Protein AF-A0A7W9LBG8-F1 (afdb_monomer_lite)

Organism: NCBI:txid882448

Radius of gyration: 28.34 Å; chains: 1; bounding box: 56×24×92 Å

Secondary structure (DSSP, 8-state):
-HHHHHHHHHHHHHHHHHHHHHHTT---SSPPSS-HHHHHHHHHHHTSTT--HHHHHHHHTS-HHHHHHH-THHHH--SS---THHHHHHHHHHHHHHHHHH-------

InterPro domains:
  IPR006119 Resolvase, N-terminal catalytic domain [PS51736] (1-25)
  IPR006120 Resolvase, HTH domain [PF02796] (29-73)
  IPR009057 Homedomain-like superfamily [SSF46689] (29-72)

Foldseek 3Di:
DVVVVVVVVVVVVVVVVVVVCVVVVHDDDDDQPDDPVLLVVLVVQVVDLPDDLVNSCVVSVHDSVSNCVSPVVVVPDPDDNPRPVVVVVVVVVVVVVVCVVVVDDDDDD

Structure (mmCIF, N/CA/C/O backbo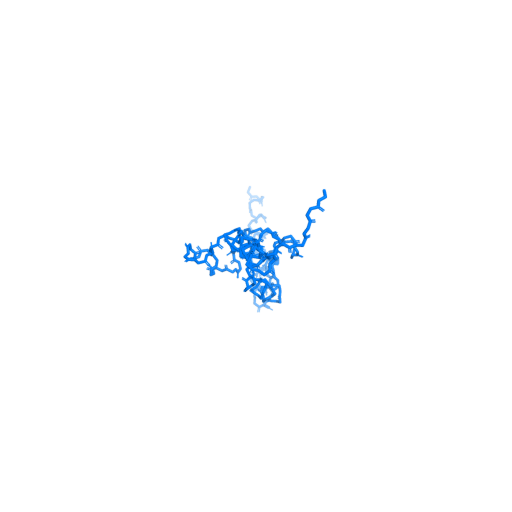ne):
data_AF-A0A7W9LBG8-F1
#
_entry.id   AF-A0A7W9LBG8-F1
#
loop_
_atom_site.group_PDB
_atom_site.id
_atom_site.type_symbol
_atom_site.label_atom_id
_atom_site.label_alt_id
_atom_site.label_comp_id
_atom_site.label_asym_id
_atom_site.label_entity_id
_atom_site.label_seq_id
_atom_site.pdbx_PDB_ins_code
_atom_site.Cartn_x
_atom_site.Cartn_y
_atom_site.Cartn_z
_atom_site.occupancy
_atom_site.B_iso_or_equiv
_atom_site.auth_seq_id
_atom_site.auth_comp_id
_atom_site.auth_asym_id
_atom_site.auth_atom_id
_atom_site.pdbx_PDB_model_num
ATOM 1 N N . MET A 1 1 ? 29.778 11.434 -26.984 1.00 77.81 1 MET A N 1
ATOM 2 C CA . MET A 1 1 ? 28.779 11.153 -28.040 1.00 77.81 1 MET A CA 1
ATOM 3 C C . MET A 1 1 ? 28.236 9.727 -27.943 1.00 77.81 1 MET A C 1
ATOM 5 O O . MET A 1 1 ? 27.039 9.584 -27.782 1.00 77.81 1 MET A O 1
ATOM 9 N N . LEU A 1 2 ? 29.078 8.683 -27.948 1.00 92.88 2 LEU A N 1
ATOM 10 C CA . LEU A 1 2 ? 28.620 7.281 -27.869 1.00 92.88 2 LEU A CA 1
ATOM 11 C C . LEU A 1 2 ? 27.899 6.906 -26.556 1.00 92.88 2 LEU A C 1
ATOM 13 O O . LEU A 1 2 ? 26.934 6.152 -26.582 1.00 92.88 2 LEU A O 1
ATOM 17 N N . ALA A 1 3 ? 28.351 7.431 -25.414 1.00 94.81 3 ALA A N 1
ATOM 18 C CA . ALA A 1 3 ? 27.766 7.102 -24.110 1.00 94.81 3 ALA A CA 1
ATOM 19 C C . ALA A 1 3 ? 26.283 7.504 -23.994 1.00 94.81 3 ALA A C 1
ATOM 21 O O . ALA A 1 3 ? 25.478 6.727 -23.488 1.00 94.81 3 ALA A O 1
ATOM 22 N N . GLU A 1 4 ? 25.920 8.677 -24.518 1.00 94.88 4 GLU A N 1
ATOM 23 C CA . GLU A 1 4 ? 24.533 9.158 -24.509 1.00 94.88 4 GLU A CA 1
ATOM 24 C C . GLU A 1 4 ? 23.636 8.302 -25.404 1.00 94.88 4 GLU A C 1
ATOM 26 O O . GLU A 1 4 ? 22.559 7.894 -24.985 1.00 94.88 4 GLU A O 1
ATOM 31 N N . PHE A 1 5 ? 24.131 7.917 -26.584 1.00 95.38 5 PHE A N 1
ATOM 32 C CA . PHE A 1 5 ? 23.411 7.023 -27.489 1.00 95.38 5 PHE A CA 1
ATOM 33 C C . PHE A 1 5 ? 23.133 5.647 -26.857 1.00 95.38 5 PHE A C 1
ATOM 35 O O . PHE A 1 5 ? 22.021 5.131 -26.928 1.00 95.38 5 PHE A O 1
ATOM 42 N N . ILE A 1 6 ? 24.121 5.055 -26.175 1.00 97.44 6 ILE A N 1
ATOM 43 C CA . ILE A 1 6 ? 23.932 3.775 -25.471 1.00 97.44 6 ILE A CA 1
ATOM 44 C C . ILE A 1 6 ? 22.944 3.931 -24.307 1.00 97.44 6 ILE A C 1
ATOM 46 O O . ILE A 1 6 ? 22.113 3.051 -24.081 1.00 97.44 6 ILE A O 1
ATOM 50 N N . ARG A 1 7 ? 23.002 5.049 -23.573 1.00 97.00 7 ARG A N 1
ATOM 51 C CA . ARG A 1 7 ? 22.050 5.344 -22.496 1.00 97.00 7 ARG A CA 1
ATOM 52 C C . ARG A 1 7 ? 20.620 5.416 -23.028 1.00 97.00 7 ARG A C 1
ATOM 54 O O . ARG A 1 7 ? 19.733 4.827 -22.415 1.00 97.00 7 ARG A O 1
ATOM 61 N N . GLU A 1 8 ? 20.404 6.102 -24.147 1.00 96.75 8 GLU A N 1
ATOM 62 C CA . GLU A 1 8 ? 19.095 6.202 -24.801 1.00 96.75 8 GLU A CA 1
ATOM 63 C C . GLU A 1 8 ? 18.557 4.824 -25.205 1.00 96.75 8 GLU A C 1
ATOM 65 O O . GLU A 1 8 ? 17.419 4.504 -24.868 1.00 96.75 8 GLU A O 1
ATOM 70 N N . LEU A 1 9 ? 19.389 3.959 -25.798 1.00 97.38 9 LEU A N 1
ATOM 71 C CA . LEU A 1 9 ? 18.993 2.586 -26.138 1.00 97.38 9 LEU A CA 1
ATOM 72 C C . LEU A 1 9 ? 18.563 1.760 -24.910 1.00 97.38 9 LEU A C 1
ATOM 74 O O . LEU A 1 9 ? 17.587 1.015 -24.973 1.00 97.38 9 LEU A O 1
ATOM 78 N N . ILE A 1 10 ? 19.262 1.892 -23.778 1.00 97.94 10 ILE A N 1
ATOM 79 C CA . ILE A 1 10 ? 18.915 1.181 -22.532 1.00 97.94 10 ILE A CA 1
ATOM 80 C C . ILE A 1 10 ? 17.591 1.694 -21.953 1.00 97.94 10 ILE A C 1
ATOM 82 O O . ILE A 1 10 ? 16.776 0.910 -21.454 1.00 97.94 10 ILE A O 1
ATOM 86 N N . VAL A 1 11 ? 17.380 3.011 -21.993 1.00 98.25 11 VAL A N 1
ATOM 87 C CA . VAL A 1 11 ? 16.141 3.641 -21.529 1.00 98.25 11 VAL A CA 1
ATOM 88 C C . VAL A 1 11 ? 14.965 3.153 -22.371 1.00 98.25 11 VAL A C 1
ATOM 90 O O . VAL A 1 11 ? 13.985 2.677 -21.798 1.00 98.25 11 VAL A O 1
ATOM 93 N N . GLU A 1 12 ? 15.094 3.169 -23.698 1.00 98.00 12 GLU A N 1
ATOM 94 C CA . GLU A 1 12 ? 14.053 2.694 -24.614 1.00 98.00 12 GLU A CA 1
ATOM 95 C C . GLU A 1 12 ? 13.703 1.223 -24.353 1.00 98.00 12 GLU A C 1
ATOM 97 O O . GLU A 1 12 ? 12.549 0.901 -24.071 1.00 98.00 12 GLU A O 1
ATOM 102 N N . GLY A 1 13 ? 14.705 0.340 -24.275 1.00 98.1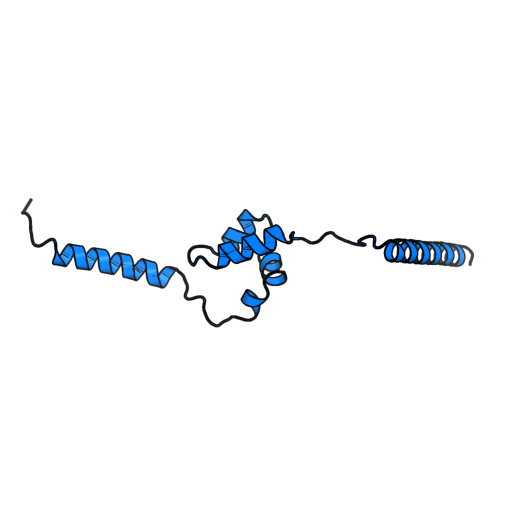2 13 GLY A N 1
ATOM 103 C CA . GLY A 1 13 ? 14.472 -1.076 -23.966 1.00 98.12 13 GLY A CA 1
ATOM 104 C C . GLY A 1 13 ? 13.813 -1.304 -22.596 1.00 98.12 13 GLY A C 1
ATOM 105 O O . GLY A 1 13 ? 13.009 -2.222 -22.417 1.00 98.12 13 GLY A O 1
ATOM 106 N N . THR A 1 14 ? 14.086 -0.437 -21.615 1.00 97.62 14 THR A N 1
ATOM 107 C CA . THR A 1 14 ? 13.404 -0.472 -20.312 1.00 97.62 14 THR A CA 1
ATOM 108 C C . THR A 1 14 ? 11.930 -0.083 -20.448 1.00 97.62 14 THR A C 1
ATOM 110 O O . THR A 1 14 ? 11.063 -0.723 -19.844 1.00 97.62 14 THR A O 1
ATOM 113 N N . HIS A 1 15 ? 11.621 0.943 -21.243 1.00 97.69 15 HIS A N 1
ATOM 114 C CA . HIS A 1 15 ? 10.247 1.367 -21.509 1.00 97.69 15 HIS A CA 1
ATOM 115 C C . HIS A 1 15 ? 9.449 0.290 -22.242 1.00 97.69 15 HIS A C 1
ATOM 117 O O . HIS A 1 15 ? 8.337 -0.025 -21.806 1.00 97.69 15 HIS A O 1
ATOM 123 N N . GLU A 1 16 ? 10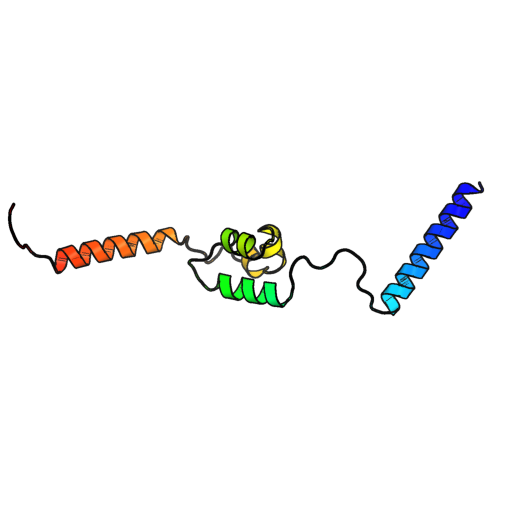.028 -0.328 -23.269 1.00 98.06 16 GLU A N 1
ATOM 124 C CA . GLU A 1 16 ? 9.436 -1.455 -23.993 1.00 98.06 16 GLU A CA 1
ATOM 125 C C . GLU A 1 16 ? 9.146 -2.633 -23.054 1.00 98.06 16 GLU A C 1
ATOM 127 O O . GLU A 1 16 ? 8.029 -3.159 -23.020 1.00 98.06 16 GLU A O 1
ATOM 132 N N . GLY A 1 17 ? 10.113 -3.007 -22.212 1.00 96.81 17 GLY A N 1
ATOM 133 C CA . GLY A 1 17 ? 9.949 -4.079 -21.230 1.00 96.81 17 GLY A CA 1
ATOM 134 C C . GLY A 1 17 ? 8.834 -3.795 -20.219 1.00 96.81 17 GLY A C 1
ATOM 135 O O . GLY A 1 17 ? 8.008 -4.669 -19.928 1.00 96.81 17 GLY A O 1
ATOM 136 N N . LEU A 1 18 ? 8.758 -2.561 -19.711 1.00 97.75 18 LEU A N 1
ATOM 137 C CA . LEU A 1 18 ? 7.686 -2.122 -18.815 1.00 97.75 18 LEU A CA 1
ATOM 138 C C . LEU A 1 18 ? 6.324 -2.123 -19.518 1.00 97.75 18 LEU A C 1
ATOM 140 O O . LEU A 1 18 ? 5.334 -2.536 -18.912 1.00 97.75 18 LEU A O 1
ATOM 144 N N . ALA A 1 19 ? 6.254 -1.685 -20.775 1.00 96.94 19 ALA A N 1
ATOM 145 C CA . ALA A 1 19 ? 5.030 -1.714 -21.571 1.00 96.94 19 ALA A CA 1
ATOM 146 C C . ALA A 1 19 ? 4.545 -3.154 -21.786 1.00 96.94 19 ALA A C 1
ATOM 148 O O . ALA A 1 19 ? 3.381 -3.455 -21.517 1.00 96.94 19 ALA A O 1
ATOM 149 N N . ALA A 1 20 ? 5.445 -4.069 -22.147 1.00 97.62 20 ALA A N 1
ATOM 150 C CA . ALA A 1 20 ? 5.133 -5.485 -22.300 1.00 97.62 20 ALA A CA 1
ATOM 151 C C . ALA A 1 20 ? 4.659 -6.122 -20.979 1.00 97.62 20 ALA A C 1
ATOM 153 O O . ALA A 1 20 ? 3.701 -6.895 -20.970 1.00 97.62 20 ALA A O 1
ATOM 154 N N . ALA A 1 21 ? 5.280 -5.785 -19.843 1.00 96.88 21 ALA A N 1
ATOM 155 C CA . ALA A 1 21 ? 4.835 -6.253 -18.529 1.00 96.88 21 ALA A CA 1
ATOM 156 C C . ALA A 1 21 ? 3.431 -5.738 -18.170 1.00 96.88 21 ALA A C 1
ATOM 158 O O . ALA A 1 21 ? 2.597 -6.515 -17.703 1.00 96.88 21 ALA A O 1
ATOM 159 N N . ARG A 1 22 ? 3.133 -4.460 -18.447 1.00 95.38 22 ARG A N 1
ATOM 160 C CA . ARG A 1 22 ? 1.783 -3.896 -18.268 1.00 95.38 22 ARG A CA 1
ATOM 161 C C . ARG A 1 22 ? 0.756 -4.589 -19.159 1.00 95.38 22 ARG A C 1
ATOM 163 O O . ARG A 1 22 ? -0.313 -4.924 -18.663 1.00 95.38 22 ARG A O 1
ATOM 170 N N . ALA A 1 23 ? 1.087 -4.855 -20.424 1.00 96.88 23 ALA A N 1
ATOM 171 C CA . ALA A 1 23 ? 0.205 -5.556 -21.360 1.00 96.88 23 ALA A CA 1
ATOM 172 C C . ALA A 1 23 ? -0.135 -6.984 -20.893 1.00 96.88 23 ALA A C 1
ATOM 174 O O . ALA A 1 23 ? -1.256 -7.444 -21.078 1.00 96.88 23 ALA A O 1
ATOM 175 N N . ARG A 1 24 ? 0.800 -7.662 -20.213 1.00 97.38 24 ARG A N 1
ATOM 176 C CA . ARG A 1 24 ? 0.558 -8.961 -19.557 1.00 97.38 24 ARG A CA 1
ATOM 177 C C . ARG A 1 24 ? -0.224 -8.865 -18.238 1.00 97.38 24 ARG A C 1
ATOM 179 O O . ARG A 1 24 ? -0.466 -9.891 -17.612 1.00 97.38 24 ARG A O 1
ATOM 186 N N . GLY A 1 25 ? -0.563 -7.664 -17.766 1.00 94.88 25 GLY A N 1
ATOM 187 C CA . GLY A 1 25 ? -1.220 -7.457 -16.471 1.00 94.88 25 GLY A CA 1
ATOM 188 C C . GLY A 1 25 ? -0.307 -7.696 -15.263 1.00 94.88 25 GLY A C 1
ATOM 189 O O . GLY A 1 25 ? -0.788 -7.914 -14.152 1.00 94.88 25 GLY A O 1
ATOM 190 N N . GLN A 1 26 ? 1.017 -7.673 -15.448 1.00 94.94 26 GLN A N 1
ATOM 191 C CA . GLN A 1 26 ? 1.962 -7.859 -14.350 1.00 94.94 26 GLN A CA 1
ATOM 192 C C . GLN A 1 26 ? 1.924 -6.649 -13.410 1.00 94.94 26 GLN A C 1
ATOM 194 O O . GLN A 1 26 ? 2.046 -5.497 -13.834 1.00 94.94 26 GLN A O 1
ATOM 199 N N . ARG A 1 27 ? 1.795 -6.905 -12.104 1.00 91.00 27 ARG A N 1
ATOM 200 C CA . ARG A 1 27 ? 1.846 -5.845 -11.094 1.00 91.00 27 ARG A CA 1
ATOM 201 C C . ARG A 1 27 ? 3.272 -5.303 -10.987 1.00 91.00 27 ARG A C 1
ATOM 203 O O . ARG A 1 27 ? 4.144 -5.943 -10.403 1.00 91.00 27 ARG A O 1
ATOM 210 N N . LEU A 1 28 ? 3.487 -4.103 -11.513 1.00 91.56 28 LEU A N 1
ATOM 211 C CA . LEU A 1 28 ? 4.747 -3.375 -11.383 1.00 91.56 28 LEU A CA 1
ATOM 212 C C . LEU A 1 28 ? 4.837 -2.656 -10.026 1.00 91.56 28 LEU A C 1
ATOM 214 O O . LEU A 1 28 ? 3.830 -2.227 -9.462 1.00 91.56 28 LEU A O 1
ATOM 218 N N . GLY A 1 29 ? 6.056 -2.503 -9.509 1.00 91.94 29 GLY A N 1
ATOM 219 C CA . GLY A 1 29 ? 6.335 -1.749 -8.285 1.00 91.94 29 GLY A CA 1
ATOM 220 C C . GLY A 1 29 ? 6.146 -2.526 -6.977 1.00 91.94 29 GLY A C 1
ATOM 221 O O . GLY A 1 29 ? 6.000 -3.754 -6.946 1.00 91.94 29 GLY A O 1
ATOM 222 N N . ARG A 1 30 ? 6.183 -1.792 -5.858 1.00 93.50 30 ARG A N 1
ATOM 223 C CA . ARG A 1 30 ? 6.121 -2.369 -4.508 1.00 93.50 30 ARG A CA 1
ATOM 224 C C . ARG A 1 30 ? 4.757 -3.037 -4.252 1.00 93.50 30 ARG A C 1
ATOM 226 O O . ARG A 1 30 ? 3.734 -2.455 -4.615 1.00 93.50 30 ARG A O 1
ATOM 233 N N . PRO A 1 31 ? 4.713 -4.233 -3.634 1.00 92.56 31 PRO A N 1
ATOM 234 C CA . PRO A 1 31 ? 3.456 -4.850 -3.218 1.00 92.56 31 PRO A CA 1
ATOM 235 C C . PRO A 1 31 ? 2.628 -3.947 -2.289 1.00 92.56 31 PRO A C 1
ATOM 237 O O . PRO A 1 31 ? 3.207 -3.133 -1.559 1.00 92.56 31 PRO A O 1
ATOM 240 N N . PRO A 1 32 ? 1.289 -4.097 -2.280 1.00 94.19 32 PRO A N 1
ATOM 241 C CA . PRO A 1 32 ? 0.440 -3.482 -1.268 1.00 94.19 32 PRO A CA 1
ATOM 242 C C . PRO A 1 32 ? 0.913 -3.840 0.143 1.00 94.19 32 PRO A C 1
ATOM 244 O O . PRO A 1 32 ? 1.369 -4.952 0.395 1.00 94.19 32 PRO A O 1
ATOM 247 N N . ALA A 1 33 ? 0.795 -2.884 1.061 1.00 94.50 33 ALA A N 1
ATOM 248 C CA . ALA A 1 33 ? 1.204 -3.065 2.454 1.00 94.50 33 ALA A CA 1
ATOM 249 C C . ALA A 1 33 ? 0.187 -3.872 3.279 1.00 94.50 33 ALA A C 1
ATOM 251 O O . ALA A 1 33 ? 0.527 -4.334 4.361 1.00 94.50 33 ALA A O 1
ATOM 252 N N . MET A 1 34 ? -1.047 -4.010 2.784 1.00 96.00 34 MET A N 1
ATOM 253 C CA . MET A 1 34 ? -2.102 -4.812 3.399 1.00 96.00 34 MET A CA 1
ATOM 254 C C . MET A 1 34 ? -2.834 -5.624 2.331 1.00 96.00 34 MET A C 1
ATOM 256 O O . MET A 1 34 ? -3.066 -5.134 1.222 1.00 96.00 34 MET A O 1
ATOM 260 N N . THR A 1 35 ? -3.218 -6.851 2.673 1.00 95.69 35 THR A N 1
ATOM 261 C CA . THR A 1 35 ? -4.114 -7.683 1.862 1.00 95.69 35 THR A CA 1
ATOM 262 C C . THR A 1 35 ? -5.576 -7.282 2.074 1.00 95.69 35 THR A C 1
ATOM 264 O O . THR A 1 35 ? -5.924 -6.646 3.069 1.00 95.69 35 THR A O 1
ATOM 267 N N . ALA A 1 36 ? -6.466 -7.685 1.163 1.00 94.81 36 ALA A N 1
ATOM 268 C CA . ALA A 1 36 ? -7.905 -7.452 1.318 1.00 94.81 36 ALA A CA 1
ATOM 269 C C . ALA A 1 36 ? -8.468 -8.073 2.612 1.00 94.81 36 ALA A C 1
ATOM 271 O O . ALA A 1 36 ? -9.332 -7.487 3.265 1.00 94.81 36 ALA A O 1
ATOM 272 N N . GLU A 1 37 ? -7.943 -9.231 3.013 1.00 95.69 37 GLU A N 1
ATOM 273 C CA . GLU A 1 37 ? -8.305 -9.895 4.267 1.00 95.69 37 GLU A CA 1
ATOM 274 C C . GLU A 1 37 ? -7.836 -9.105 5.486 1.00 95.69 37 GLU A C 1
ATOM 276 O O . GLU A 1 37 ? -8.617 -8.903 6.409 1.00 95.69 37 GLU A O 1
ATOM 281 N N . GLN A 1 38 ? -6.607 -8.579 5.467 1.00 95.44 38 GLN A N 1
ATOM 282 C CA . GLN A 1 38 ? -6.107 -7.720 6.542 1.00 95.44 38 GLN A CA 1
ATOM 283 C C . GLN A 1 38 ? -6.919 -6.429 6.666 1.00 95.44 38 GLN A C 1
ATOM 285 O O . GLN A 1 38 ? -7.140 -5.957 7.776 1.00 95.44 38 GLN A O 1
ATOM 290 N N . ILE A 1 39 ? -7.390 -5.860 5.552 1.00 95.44 39 ILE A N 1
ATOM 291 C CA . ILE A 1 39 ? -8.249 -4.666 5.564 1.00 95.44 39 ILE A CA 1
ATOM 292 C C . ILE A 1 39 ? -9.605 -4.987 6.192 1.00 95.44 39 ILE A C 1
ATOM 294 O O . ILE A 1 39 ? -10.078 -4.232 7.039 1.00 95.44 39 ILE A O 1
ATOM 298 N N . ARG A 1 40 ? -10.224 -6.110 5.810 1.00 94.94 40 ARG A N 1
ATOM 299 C CA . ARG A 1 40 ? -11.467 -6.584 6.435 1.00 94.94 40 ARG A CA 1
ATOM 300 C C . ARG A 1 40 ? -11.281 -6.819 7.929 1.00 94.94 40 ARG A C 1
ATOM 302 O O . ARG A 1 40 ? -12.034 -6.272 8.721 1.00 94.94 40 ARG A O 1
ATOM 309 N N . HIS A 1 41 ? -10.225 -7.534 8.307 1.00 94.56 41 HIS A N 1
ATOM 310 C CA . HIS A 1 41 ? -9.927 -7.811 9.706 1.00 94.56 41 HIS A CA 1
ATOM 311 C C . HIS A 1 41 ? -9.676 -6.528 10.508 1.00 94.56 41 HIS A C 1
ATOM 313 O O . HIS A 1 41 ? -10.180 -6.384 11.615 1.00 94.56 41 HIS A O 1
ATOM 319 N N . ALA A 1 42 ? -8.955 -5.558 9.936 1.00 94.31 42 ALA A N 1
ATOM 320 C CA . ALA A 1 42 ? -8.770 -4.251 10.556 1.00 94.31 42 ALA A CA 1
ATOM 321 C C . ALA A 1 42 ? -10.111 -3.542 10.792 1.00 94.31 42 ALA A C 1
ATOM 323 O O . ALA A 1 42 ? -10.324 -3.017 11.879 1.00 94.31 42 ALA A O 1
ATOM 324 N N . ARG A 1 43 ? -11.022 -3.550 9.808 1.00 93.38 43 ARG A N 1
ATOM 325 C CA . ARG A 1 43 ? -12.366 -2.960 9.944 1.00 93.38 43 ARG A CA 1
ATOM 326 C C . ARG A 1 43 ? -13.181 -3.638 11.040 1.00 93.38 43 ARG A C 1
ATOM 328 O O . ARG A 1 43 ? -13.740 -2.932 11.868 1.00 93.38 43 ARG A O 1
ATOM 335 N N . ASP A 1 44 ? -13.180 -4.967 11.091 1.00 93.12 44 ASP A N 1
ATOM 336 C CA . ASP A 1 44 ? -13.902 -5.734 12.113 1.00 93.12 44 ASP A CA 1
ATOM 337 C C . ASP A 1 44 ? -13.357 -5.461 13.525 1.00 93.12 44 ASP A C 1
ATOM 339 O O . ASP A 1 44 ? -14.110 -5.379 14.490 1.00 93.12 44 ASP A O 1
ATOM 343 N N . LEU A 1 45 ? -12.039 -5.289 13.673 1.00 91.88 45 LEU A N 1
ATOM 344 C CA . LEU A 1 45 ? -11.442 -4.936 14.963 1.00 91.88 45 LEU A CA 1
ATOM 345 C C . LEU A 1 45 ? -11.787 -3.507 15.393 1.00 91.88 45 LEU A C 1
ATOM 347 O O . LEU A 1 45 ? -11.951 -3.267 16.587 1.00 91.88 45 LEU A O 1
ATOM 351 N N . LEU A 1 46 ? -11.912 -2.583 14.438 1.00 90.44 46 LEU A N 1
ATOM 352 C CA . LEU A 1 46 ? -12.273 -1.184 14.687 1.00 90.44 46 LEU A CA 1
ATOM 353 C C . LEU A 1 46 ? -13.734 -1.000 15.108 1.00 90.44 46 LEU A C 1
ATOM 355 O O . LEU A 1 46 ? -14.054 0.039 15.677 1.00 90.44 46 LEU A O 1
ATOM 359 N N . THR A 1 47 ? -14.623 -1.972 14.866 1.00 89.12 47 THR A N 1
ATOM 360 C CA . THR A 1 47 ? -16.008 -1.887 15.366 1.00 89.12 47 THR A CA 1
ATOM 361 C C . THR A 1 47 ? -16.089 -2.056 16.880 1.00 89.12 47 THR A C 1
ATOM 363 O O . THR A 1 47 ? -17.138 -1.797 17.467 1.00 89.12 47 THR A O 1
ATOM 366 N N . ARG A 1 48 ? -15.014 -2.539 17.509 1.00 89.62 48 ARG A N 1
ATOM 367 C CA . ARG A 1 48 ? -14.966 -2.799 18.941 1.00 89.62 48 ARG A CA 1
ATOM 368 C C . ARG A 1 48 ? -14.287 -1.632 19.670 1.00 89.62 48 ARG A C 1
ATOM 370 O O . ARG A 1 48 ? -13.133 -1.330 19.353 1.00 89.62 48 ARG A O 1
ATOM 377 N N . PRO A 1 49 ? -14.963 -0.972 20.625 1.00 83.94 49 PRO A N 1
ATOM 378 C CA . PRO A 1 49 ? -14.467 0.254 21.257 1.00 83.94 49 PRO A CA 1
ATOM 379 C C . PRO A 1 49 ? -13.190 0.057 22.090 1.00 83.94 49 PRO A C 1
ATOM 381 O O . PRO A 1 49 ? -12.440 1.007 22.301 1.00 83.94 49 PRO A O 1
ATOM 384 N N . GLU A 1 50 ? -12.905 -1.163 22.543 1.00 89.88 50 GLU A N 1
ATOM 385 C CA . GLU A 1 50 ? -11.702 -1.511 23.301 1.00 89.88 50 GLU A CA 1
ATOM 386 C C . GLU A 1 50 ? -10.424 -1.545 22.445 1.00 89.88 50 GLU A C 1
ATOM 388 O O . GLU A 1 50 ? -9.308 -1.478 22.969 1.00 89.88 50 GLU A O 1
ATOM 393 N N . ASN A 1 51 ? -10.556 -1.638 21.119 1.00 90.88 51 ASN A N 1
ATOM 394 C CA . ASN A 1 51 ? -9.411 -1.718 20.226 1.00 90.88 51 ASN A CA 1
ATOM 395 C C . ASN A 1 51 ? -8.954 -0.334 19.774 1.00 90.88 51 ASN A C 1
ATOM 397 O O . ASN A 1 51 ? -9.686 0.442 19.167 1.00 90.88 51 ASN A O 1
ATOM 401 N N . THR A 1 52 ? -7.668 -0.058 19.974 1.00 92.06 52 THR A N 1
ATOM 402 C CA . THR A 1 52 ? -7.045 1.165 19.464 1.00 92.06 52 THR A CA 1
ATOM 403 C C . THR A 1 52 ? -6.424 0.926 18.091 1.00 92.06 52 THR A C 1
ATOM 405 O O . THR A 1 52 ? -5.891 -0.146 17.801 1.00 92.06 52 THR A O 1
ATOM 408 N N . VAL A 1 53 ? -6.355 1.969 17.259 1.00 91.94 53 VAL A N 1
ATOM 409 C CA . VAL A 1 53 ? -5.610 1.918 15.984 1.00 91.94 53 VAL A CA 1
ATOM 410 C C . VAL A 1 53 ? -4.154 1.479 16.210 1.00 91.94 53 VAL A C 1
ATOM 412 O O . VAL A 1 53 ? -3.579 0.763 15.395 1.00 91.94 53 VAL A O 1
ATOM 415 N N . SER A 1 54 ? -3.555 1.866 17.340 1.00 93.56 54 SER A N 1
ATOM 416 C CA . SER A 1 54 ? -2.198 1.469 17.731 1.00 93.56 54 SER A CA 1
ATOM 417 C C . SER A 1 54 ? -2.073 -0.028 18.039 1.00 93.56 54 SER A C 1
ATOM 419 O O . SER A 1 54 ? -1.088 -0.646 17.635 1.00 93.56 54 SER A O 1
ATOM 421 N N . SER A 1 55 ? -3.032 -0.628 18.755 1.00 94.69 55 SER A N 1
ATOM 422 C CA . SER A 1 55 ? -3.017 -2.069 19.046 1.00 94.69 55 SER A CA 1
ATOM 423 C C . SER A 1 55 ? -3.257 -2.889 17.783 1.00 94.69 55 SER A C 1
ATOM 425 O O . SER A 1 55 ? -2.503 -3.826 17.533 1.00 94.69 55 SER A O 1
ATOM 427 N N . ILE A 1 56 ? -4.202 -2.474 16.937 1.00 94.69 56 ILE A N 1
ATOM 428 C CA . ILE A 1 56 ? -4.498 -3.128 15.654 1.00 94.69 56 ILE A CA 1
ATOM 429 C C . ILE A 1 56 ? -3.294 -3.060 14.709 1.00 94.69 56 ILE A C 1
ATOM 431 O O . ILE A 1 56 ? -2.920 -4.063 14.107 1.00 94.69 56 ILE A O 1
ATOM 435 N N . ALA A 1 57 ? -2.640 -1.901 14.606 1.00 95.56 57 ALA A N 1
ATOM 436 C CA . ALA A 1 57 ? -1.447 -1.734 13.780 1.00 95.56 57 ALA A CA 1
ATOM 437 C C . ALA A 1 57 ? -0.313 -2.685 14.208 1.00 95.56 57 ALA A C 1
ATOM 439 O O . ALA A 1 57 ? 0.297 -3.335 13.361 1.00 95.56 57 ALA A O 1
ATOM 440 N N . ARG A 1 58 ? -0.078 -2.824 15.523 1.00 96.38 58 ARG A N 1
ATOM 441 C CA . ARG A 1 58 ? 0.898 -3.784 16.067 1.00 96.38 58 ARG A CA 1
ATOM 442 C C . ARG A 1 58 ? 0.511 -5.229 15.765 1.00 96.38 58 ARG A C 1
ATOM 444 O O . ARG A 1 58 ? 1.368 -5.989 15.334 1.00 96.38 58 ARG A O 1
ATOM 451 N N . LEU A 1 59 ? -0.761 -5.581 15.948 1.00 95.12 59 LEU A N 1
ATOM 452 C CA . LEU A 1 59 ? -1.279 -6.922 15.668 1.00 95.12 59 LEU A CA 1
ATOM 453 C C . LEU A 1 59 ? -1.102 -7.311 14.193 1.00 95.12 59 LEU A C 1
ATOM 455 O O . LEU A 1 59 ? -0.720 -8.435 13.890 1.00 95.12 59 LEU A O 1
ATOM 459 N N . LEU A 1 60 ? -1.347 -6.370 13.280 1.00 94.75 60 LEU A N 1
ATOM 460 C CA . LEU A 1 60 ? -1.243 -6.583 11.835 1.00 94.75 60 LEU A CA 1
ATOM 461 C C . LEU A 1 60 ? 0.177 -6.385 11.279 1.00 94.75 60 LEU A C 1
ATOM 463 O O . LEU A 1 60 ? 0.391 -6.599 10.087 1.00 94.75 60 LEU A O 1
ATOM 467 N N . GLY A 1 61 ? 1.140 -5.966 12.106 1.00 95.81 61 GLY A N 1
ATOM 468 C CA . GLY A 1 61 ? 2.523 -5.723 11.686 1.00 95.81 61 GLY A CA 1
ATOM 469 C C . GLY A 1 61 ? 2.694 -4.531 10.736 1.00 95.81 61 GLY A C 1
ATOM 470 O O . GLY A 1 61 ? 3.630 -4.507 9.938 1.00 95.81 61 GLY A O 1
ATOM 471 N N . VAL A 1 62 ? 1.800 -3.540 10.793 1.00 96.19 62 VAL A N 1
ATOM 472 C CA . VAL A 1 62 ? 1.817 -2.356 9.916 1.00 96.19 62 VAL A CA 1
ATOM 473 C C . VAL A 1 62 ? 1.888 -1.058 10.718 1.00 96.19 62 VAL A C 1
ATOM 475 O O . VAL A 1 62 ? 1.650 -1.024 11.922 1.00 96.19 62 VAL A O 1
ATOM 478 N N . SER A 1 63 ? 2.216 0.057 10.063 1.00 95.69 63 SER A N 1
ATOM 479 C CA . SER A 1 63 ? 2.186 1.366 10.721 1.00 95.69 63 SER A CA 1
ATOM 480 C C . SER A 1 63 ? 0.751 1.874 10.905 1.00 95.69 63 SER A C 1
ATOM 482 O O . SER A 1 63 ? -0.135 1.583 10.101 1.00 95.69 63 SER A O 1
ATOM 484 N N . ARG A 1 64 ? 0.527 2.753 11.893 1.00 94.12 64 ARG A N 1
ATOM 485 C CA . ARG A 1 64 ? -0.757 3.474 12.040 1.00 94.12 64 ARG A CA 1
ATOM 486 C C . ARG A 1 64 ? -1.133 4.244 10.771 1.00 94.12 64 ARG A C 1
ATOM 488 O O . ARG A 1 64 ? -2.288 4.239 10.365 1.00 94.12 64 ARG A O 1
ATOM 495 N N . SER A 1 65 ? -0.145 4.855 10.111 1.00 94.19 65 SER A N 1
ATOM 496 C CA . SER A 1 65 ? -0.344 5.543 8.829 1.00 94.19 65 SER A CA 1
ATOM 497 C C . SER A 1 65 ? -0.820 4.605 7.718 1.00 94.19 65 SER A C 1
ATOM 499 O O . SER A 1 65 ? -1.599 5.020 6.865 1.00 94.19 65 SER A O 1
ATOM 501 N N . THR A 1 66 ? -0.403 3.336 7.743 1.00 94.88 66 THR A N 1
ATOM 502 C CA . THR A 1 66 ? -0.896 2.318 6.810 1.00 94.88 66 THR A CA 1
ATOM 503 C C . THR A 1 66 ? -2.370 2.032 7.082 1.00 94.88 66 THR A C 1
ATOM 505 O O . THR A 1 66 ? -3.157 2.070 6.146 1.00 94.88 66 THR A O 1
ATOM 508 N N . ILE A 1 67 ? -2.780 1.869 8.343 1.00 94.88 67 ILE A N 1
ATOM 509 C CA . ILE A 1 67 ? -4.200 1.679 8.682 1.00 94.88 67 ILE A CA 1
ATOM 510 C C . ILE A 1 67 ? -5.059 2.847 8.174 1.00 94.88 67 ILE A C 1
ATOM 512 O O . ILE A 1 67 ? -6.011 2.610 7.438 1.00 94.88 67 ILE A O 1
ATOM 516 N N . TYR A 1 68 ? -4.686 4.100 8.461 1.00 94.06 68 TYR A N 1
ATOM 517 C CA . TYR A 1 68 ? -5.431 5.273 7.972 1.00 94.06 68 TYR A CA 1
ATOM 518 C C . TYR A 1 68 ? -5.492 5.364 6.441 1.00 94.06 68 TYR A C 1
ATOM 520 O O . TYR A 1 68 ? -6.488 5.820 5.889 1.00 94.06 68 TYR A O 1
ATOM 528 N N . LYS A 1 69 ? -4.446 4.908 5.739 1.00 93.25 69 LYS A N 1
ATOM 529 C CA . LYS A 1 69 ? -4.420 4.881 4.271 1.00 93.25 69 LYS A CA 1
ATOM 530 C C . LYS A 1 69 ? -5.423 3.882 3.685 1.00 93.25 69 LYS A C 1
ATOM 532 O O . LYS A 1 69 ? -5.999 4.157 2.638 1.00 93.25 69 LYS A O 1
ATOM 537 N N . TYR A 1 70 ? -5.589 2.719 4.314 1.00 93.31 70 TYR A N 1
ATOM 538 C CA . TYR A 1 70 ? -6.466 1.652 3.815 1.00 93.31 70 TYR A CA 1
ATOM 539 C C . TYR A 1 70 ? -7.882 1.688 4.419 1.00 93.31 70 TYR A C 1
ATOM 541 O O . TYR A 1 70 ? -8.791 1.059 3.876 1.00 93.31 70 TYR A O 1
ATOM 549 N N . VAL A 1 71 ? -8.088 2.441 5.503 1.00 90.25 71 VAL A N 1
ATOM 550 C CA . VAL A 1 71 ? -9.384 2.653 6.164 1.00 90.25 71 VAL A CA 1
ATOM 551 C C . VAL A 1 71 ? -9.661 4.166 6.256 1.00 90.25 71 VAL A C 1
ATOM 553 O O . VAL A 1 71 ? -9.474 4.766 7.316 1.00 90.25 71 VAL A O 1
ATOM 556 N N . PRO A 1 72 ? -10.069 4.810 5.144 1.00 83.00 72 PRO A N 1
ATOM 557 C CA . PRO A 1 72 ? -10.220 6.267 5.068 1.00 83.00 72 PRO A CA 1
ATOM 558 C C . PRO A 1 72 ? -11.344 6.813 5.958 1.00 83.00 72 PRO A C 1
ATOM 560 O O . PRO A 1 72 ? -11.274 7.967 6.374 1.00 83.00 72 PRO A O 1
ATOM 563 N N . ASP A 1 73 ? -12.321 5.981 6.324 1.00 82.75 73 ASP A N 1
ATOM 564 C CA . ASP A 1 73 ? -13.429 6.349 7.217 1.00 82.75 73 ASP A CA 1
ATOM 565 C C . ASP A 1 73 ? -12.921 6.863 8.581 1.00 82.75 73 ASP A C 1
ATOM 567 O O . ASP A 1 73 ? -13.527 7.743 9.191 1.00 82.75 73 ASP A O 1
ATOM 571 N N . LEU A 1 74 ? -11.742 6.394 9.015 1.00 76.31 74 LEU A N 1
ATOM 572 C CA . LEU A 1 74 ? -11.057 6.876 10.218 1.00 76.31 74 LEU A CA 1
ATOM 573 C C . LEU A 1 74 ? -10.419 8.263 10.054 1.00 76.31 74 LEU A C 1
ATOM 575 O O . LEU A 1 74 ? -10.214 8.965 11.040 1.00 76.31 74 LEU A O 1
ATOM 579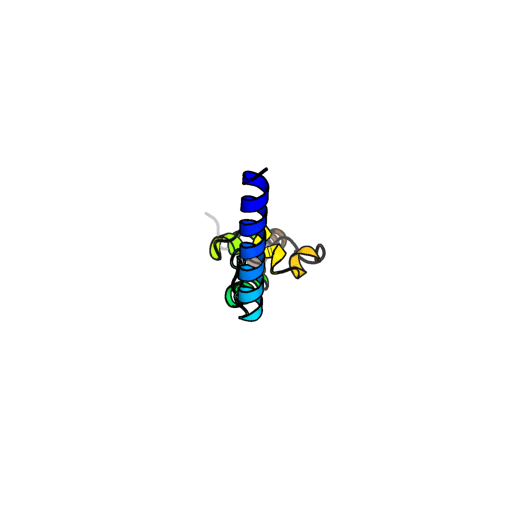 N N . ALA A 1 75 ? -10.040 8.644 8.833 1.00 67.06 75 ALA A N 1
ATOM 580 C CA . ALA A 1 75 ? -9.401 9.928 8.548 1.00 67.06 75 ALA A CA 1
ATOM 581 C C . ALA A 1 75 ? -10.435 11.051 8.370 1.00 67.06 75 ALA A C 1
ATOM 583 O O . ALA A 1 75 ? -10.177 12.193 8.749 1.00 67.06 75 ALA A O 1
ATOM 584 N N . THR A 1 76 ? -11.609 10.726 7.820 1.00 64.94 76 THR A N 1
ATOM 585 C CA . THR A 1 76 ? -12.713 11.674 7.600 1.00 64.94 76 THR A CA 1
ATOM 586 C C . THR A 1 76 ? -13.525 11.934 8.879 1.00 64.94 76 THR A C 1
ATOM 588 O O . THR A 1 76 ? -14.099 13.010 9.037 1.00 64.94 76 THR A O 1
ATOM 591 N N . GLY A 1 77 ? -13.530 11.000 9.836 1.00 54.25 77 GLY A N 1
ATOM 592 C CA . GLY A 1 77 ? -14.288 11.093 11.084 1.00 54.25 77 GLY A CA 1
ATOM 593 C C . GLY A 1 77 ? -13.502 11.628 12.287 1.00 54.25 77 GLY A C 1
ATOM 594 O O . GLY A 1 77 ? -13.110 10.859 13.156 1.00 54.25 77 GLY A O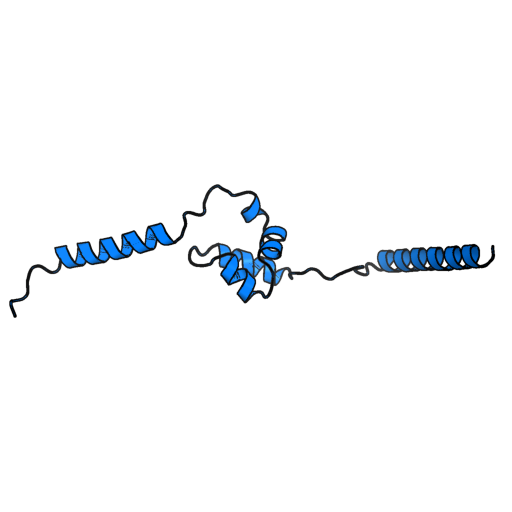 1
ATOM 595 N N . ARG A 1 78 ? -13.408 12.955 12.443 1.00 44.72 78 ARG A N 1
ATOM 596 C CA . ARG A 1 78 ? -13.211 13.596 13.767 1.00 44.72 78 ARG A CA 1
ATOM 597 C C . ARG A 1 78 ? -14.486 13.580 14.644 1.00 44.72 78 ARG A C 1
ATOM 599 O O . ARG A 1 78 ? -14.577 14.371 15.573 1.00 44.72 78 ARG A O 1
ATOM 606 N N . ALA A 1 79 ? -15.490 12.751 14.343 1.00 46.62 79 ALA A N 1
ATOM 607 C CA . ALA A 1 79 ? -16.845 12.950 14.871 1.00 46.62 79 ALA A CA 1
ATOM 608 C C . ALA A 1 79 ? -17.381 11.894 15.858 1.00 46.62 79 ALA A C 1
ATOM 610 O O . ALA A 1 79 ? -18.424 12.155 16.442 1.00 46.62 79 ALA A O 1
ATOM 611 N N . ALA A 1 80 ? -16.747 10.734 16.088 1.00 47.97 80 ALA A N 1
ATOM 612 C CA . ALA A 1 80 ? -17.357 9.732 16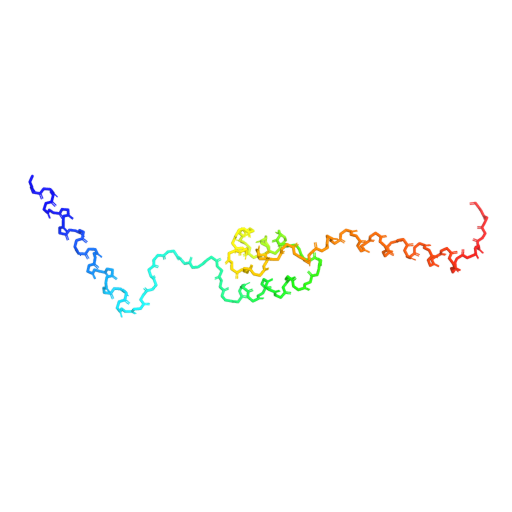.985 1.00 47.97 80 ALA A CA 1
ATOM 613 C C . ALA A 1 80 ? -16.389 8.692 17.581 1.00 47.97 80 ALA A C 1
ATOM 615 O O . ALA A 1 80 ? -16.688 7.501 17.587 1.00 47.97 80 ALA A O 1
ATOM 616 N N . VAL A 1 81 ? -15.231 9.111 18.095 1.00 48.59 81 VAL A N 1
ATOM 617 C CA . VAL A 1 81 ? -14.475 8.259 19.031 1.00 48.59 81 VAL A CA 1
ATOM 618 C C . VAL A 1 81 ? -14.380 9.011 20.349 1.00 48.59 81 VAL A C 1
ATOM 620 O O . VAL A 1 81 ? -13.411 9.720 20.604 1.00 48.59 81 VAL A O 1
ATOM 623 N N . GLU A 1 82 ? -15.437 8.891 21.154 1.00 43.44 82 GLU A N 1
ATOM 624 C CA . GLU A 1 82 ? -15.343 9.114 22.598 1.00 43.44 82 GLU A CA 1
ATOM 625 C C . GLU A 1 82 ? -14.187 8.242 23.121 1.00 43.44 82 GLU A C 1
ATOM 627 O O . GLU A 1 82 ? -14.165 7.035 22.842 1.00 43.44 82 GLU A O 1
ATOM 632 N N . PRO A 1 83 ? -13.179 8.817 23.798 1.00 49.16 83 PRO A N 1
ATOM 633 C CA . PRO A 1 83 ? -12.066 8.043 24.318 1.00 49.16 83 PRO A CA 1
ATOM 634 C C . PRO A 1 83 ? -12.588 6.991 25.317 1.00 49.16 83 PRO A C 1
ATOM 636 O O . PRO A 1 83 ? -13.402 7.313 26.184 1.00 49.16 83 PRO A O 1
ATOM 639 N N . PRO A 1 84 ? -12.106 5.735 25.246 1.00 57.03 84 PRO A N 1
ATOM 640 C CA . PRO A 1 84 ? -12.612 4.618 26.054 1.00 57.03 84 PRO A CA 1
ATOM 641 C C . PRO A 1 84 ? -12.411 4.789 27.570 1.00 57.03 84 PRO A C 1
ATOM 643 O O . PRO A 1 84 ? -12.924 3.990 28.348 1.00 57.03 84 PRO A O 1
ATOM 646 N N . THR A 1 85 ? -11.705 5.833 28.010 1.00 49.28 85 THR A N 1
ATOM 647 C CA . THR A 1 85 ? -11.511 6.148 29.430 1.00 49.28 85 THR A CA 1
ATOM 648 C C . THR A 1 85 ? -12.770 6.703 30.100 1.00 49.28 85 THR A C 1
ATOM 650 O O . THR A 1 85 ? -12.939 6.487 31.290 1.00 49.28 85 THR A O 1
ATOM 653 N N . ALA A 1 86 ? -13.701 7.322 29.362 1.00 46.69 86 ALA A N 1
ATOM 654 C CA . ALA A 1 86 ? -14.884 7.943 29.971 1.00 46.69 86 ALA A CA 1
ATOM 655 C C . ALA A 1 86 ? -15.966 6.936 30.425 1.00 46.69 86 ALA A C 1
ATOM 657 O O . ALA A 1 86 ? -16.746 7.231 31.324 1.00 46.69 86 ALA A O 1
ATOM 658 N N . ARG A 1 87 ? -16.032 5.736 29.823 1.00 45.41 87 ARG A N 1
ATOM 659 C CA . ARG A 1 87 ? -17.023 4.701 30.192 1.00 45.41 87 ARG A CA 1
ATOM 660 C C . ARG A 1 87 ? -16.545 3.760 31.298 1.00 45.41 87 ARG A C 1
ATOM 662 O O . ARG A 1 87 ? -17.355 3.359 32.124 1.00 45.41 87 ARG A O 1
ATOM 669 N N . ALA A 1 88 ? -15.246 3.463 31.346 1.00 50.66 88 ALA A N 1
ATOM 670 C CA . ALA A 1 88 ? -14.673 2.609 32.388 1.00 50.66 88 ALA A CA 1
ATOM 671 C C . ALA A 1 88 ? -14.701 3.272 33.780 1.00 50.66 88 ALA A C 1
ATOM 673 O O . ALA A 1 88 ? -14.837 2.582 34.786 1.00 50.66 88 ALA A O 1
ATOM 674 N N . GLU A 1 89 ? -14.617 4.605 33.842 1.00 47.28 89 GLU A N 1
ATOM 675 C CA . GLU A 1 89 ? -14.725 5.357 35.099 1.00 47.28 89 GLU A CA 1
ATOM 676 C C . GLU A 1 89 ? -16.157 5.316 35.658 1.00 47.28 89 GLU A C 1
ATOM 678 O O . GLU A 1 89 ? -16.342 5.079 36.848 1.00 47.28 89 GLU A O 1
ATOM 683 N N . LEU A 1 90 ? -17.172 5.427 34.791 1.00 52.91 90 LEU A N 1
ATOM 684 C CA . LEU A 1 90 ? -18.585 5.402 35.189 1.00 52.91 90 LEU A CA 1
ATOM 685 C C . LEU A 1 90 ? -19.074 4.006 35.600 1.00 52.91 90 LEU A C 1
ATOM 687 O O . LEU A 1 90 ? -19.912 3.895 36.491 1.00 52.91 90 LEU A O 1
ATOM 691 N N . GLU A 1 91 ? -18.558 2.936 34.987 1.00 50.56 91 GLU A N 1
ATOM 692 C CA . GLU A 1 91 ? -18.888 1.562 35.395 1.00 50.56 91 GLU A CA 1
ATOM 693 C C . GLU A 1 91 ? -18.277 1.216 36.762 1.00 50.56 91 GLU A C 1
ATOM 695 O O . GLU A 1 91 ? -18.947 0.586 37.576 1.00 50.56 91 GLU A O 1
ATOM 700 N N . ALA A 1 92 ? -17.068 1.702 37.067 1.00 55.56 92 ALA A N 1
ATOM 701 C CA . ALA A 1 92 ? -16.461 1.548 38.392 1.00 55.56 92 ALA A CA 1
ATOM 702 C C . ALA A 1 92 ? -17.183 2.374 39.477 1.00 55.56 92 ALA A C 1
ATOM 704 O O . ALA A 1 92 ? -17.331 1.917 40.611 1.00 55.56 92 ALA A O 1
ATOM 705 N N . GLU A 1 93 ? -17.671 3.569 39.133 1.00 51.97 93 GLU A N 1
ATOM 706 C CA . GLU A 1 93 ? -18.454 4.419 40.040 1.00 51.97 93 GLU A CA 1
ATOM 707 C C . GLU A 1 93 ? -19.859 3.842 40.295 1.00 51.97 93 GLU A C 1
ATOM 709 O O . GLU A 1 93 ? -20.358 3.871 41.424 1.00 51.97 93 GLU A O 1
ATOM 714 N N . ALA A 1 94 ? -20.479 3.248 39.270 1.00 55.88 94 ALA A N 1
ATOM 715 C CA . ALA A 1 94 ? -21.772 2.580 39.377 1.00 55.88 94 ALA A CA 1
ATOM 716 C C . ALA A 1 94 ? -21.696 1.289 40.205 1.00 55.88 94 ALA A C 1
ATOM 718 O O . ALA A 1 94 ? -22.585 1.051 41.021 1.00 55.88 94 ALA A O 1
ATOM 719 N N . ASP A 1 95 ? -20.638 0.486 40.060 1.00 53.25 95 ASP A N 1
ATOM 720 C CA . ASP A 1 95 ? -20.452 -0.742 40.847 1.00 53.25 95 ASP A CA 1
ATOM 721 C C . ASP A 1 95 ? -20.213 -0.422 42.337 1.00 53.25 95 ASP A C 1
ATOM 723 O O . ASP A 1 95 ? -20.776 -1.076 43.218 1.00 53.25 95 ASP A O 1
ATOM 727 N N . PHE A 1 96 ? -19.489 0.669 42.630 1.00 54.00 96 PHE A N 1
ATOM 728 C CA . PHE A 1 96 ? -19.314 1.196 43.989 1.00 54.00 96 PHE A CA 1
ATOM 729 C C . PHE A 1 96 ? -20.628 1.730 44.586 1.00 54.00 96 PHE A C 1
ATOM 731 O O . PHE A 1 96 ? -20.939 1.465 45.748 1.00 54.00 96 PHE A O 1
ATOM 738 N N . ALA A 1 97 ? -21.443 2.439 43.798 1.00 57.47 97 ALA A N 1
ATOM 739 C CA . ALA A 1 97 ? -22.746 2.944 44.233 1.00 57.47 97 ALA A CA 1
ATOM 740 C C . ALA A 1 97 ? -23.773 1.819 44.454 1.00 57.47 97 ALA A C 1
ATOM 742 O O . ALA A 1 97 ? -24.526 1.848 45.427 1.00 57.47 97 ALA A O 1
ATOM 743 N N . VAL A 1 98 ? -23.782 0.794 43.599 1.00 60.66 98 VAL A N 1
ATOM 744 C CA . VAL A 1 98 ? -24.615 -0.406 43.766 1.00 60.66 98 VAL A CA 1
ATOM 745 C C . VAL A 1 98 ? -24.166 -1.188 45.005 1.00 60.66 98 VAL A C 1
ATOM 747 O O . VAL A 1 98 ? -25.012 -1.575 45.808 1.00 60.66 98 VAL A O 1
ATOM 750 N N . GLN A 1 99 ? -22.862 -1.340 45.251 1.00 59.12 99 GLN A N 1
ATOM 751 C CA . GLN A 1 99 ? -22.349 -1.947 46.488 1.00 59.12 99 GLN A CA 1
ATOM 752 C C . GLN A 1 99 ? -22.680 -1.124 47.741 1.00 59.12 99 GLN A C 1
ATOM 754 O O . GLN A 1 99 ? -22.998 -1.711 48.773 1.00 59.12 99 GLN A O 1
ATOM 759 N N . ALA A 1 100 ? -22.702 0.208 47.658 1.00 59.09 100 ALA A N 1
ATOM 760 C CA . ALA A 1 100 ? -23.139 1.074 48.755 1.00 59.09 100 ALA A CA 1
ATOM 761 C C . ALA A 1 100 ? -24.657 0.995 49.024 1.00 59.09 100 ALA A C 1
ATOM 763 O O . ALA A 1 100 ? -25.084 1.147 50.168 1.00 59.09 100 ALA A O 1
ATOM 764 N N . LEU A 1 101 ? -25.474 0.728 47.998 1.00 59.41 101 LEU A N 1
ATOM 765 C CA . LEU A 1 101 ? -26.934 0.601 48.111 1.00 59.41 101 LEU A CA 1
ATOM 766 C C . LEU A 1 101 ? -27.396 -0.810 48.518 1.00 59.41 101 LEU A C 1
ATOM 768 O O . LEU A 1 101 ? -28.401 -0.936 49.215 1.00 59.41 101 LEU A O 1
ATOM 772 N N . PHE A 1 102 ? -26.672 -1.865 48.128 1.00 56.81 102 PHE A N 1
ATOM 773 C CA . PHE A 1 102 ? -26.961 -3.257 48.514 1.00 56.81 102 PHE A CA 1
ATOM 774 C C . PHE A 1 102 ? -26.197 -3.725 49.765 1.00 56.81 102 PHE A C 1
ATOM 776 O O . PHE A 1 102 ? -26.575 -4.724 50.373 1.00 56.81 102 PHE A O 1
ATOM 783 N N . GLY A 1 103 ? -25.142 -3.015 50.170 1.00 51.28 103 GLY A N 1
ATOM 784 C CA . GLY A 1 103 ? -24.230 -3.381 51.257 1.00 51.28 103 GLY A CA 1
ATOM 785 C C . GLY A 1 103 ? -24.421 -2.585 52.545 1.00 51.28 103 GLY A C 1
ATOM 786 O O . GLY A 1 103 ? -23.438 -2.224 53.193 1.00 51.28 103 GLY A O 1
ATOM 787 N N . GLY A 1 104 ? -25.667 -2.306 52.937 1.00 46.38 104 GLY A N 1
ATOM 788 C CA . GLY A 1 104 ? -25.967 -1.779 54.266 1.00 46.38 104 GLY A CA 1
ATOM 789 C C . GLY A 1 104 ? -25.470 -2.731 55.361 1.00 46.38 104 GLY A C 1
ATOM 790 O O . GLY A 1 104 ? -26.155 -3.685 55.697 1.00 46.38 104 GLY A O 1
ATOM 791 N N . TRP A 1 105 ? -24.284 -2.445 55.906 1.00 48.91 105 TRP A N 1
ATOM 792 C CA . TRP A 1 105 ? -23.749 -2.921 57.188 1.00 48.91 105 TRP A CA 1
ATOM 793 C C . TRP A 1 105 ? -23.831 -4.432 57.487 1.00 48.91 105 TRP A C 1
ATOM 795 O O . TRP A 1 105 ? -24.840 -4.954 57.952 1.00 48.91 105 TRP A O 1
ATOM 805 N N . CYS A 1 106 ? -22.675 -5.099 57.449 1.00 39.91 106 CYS A N 1
ATOM 806 C CA . CYS A 1 106 ? -22.378 -6.228 58.334 1.00 39.91 106 CYS A CA 1
ATOM 807 C C . CYS A 1 106 ? -21.045 -5.973 59.064 1.00 39.91 106 CYS A C 1
ATOM 809 O O . CYS A 1 106 ? -19.992 -6.396 58.614 1.00 39.91 106 CYS A O 1
ATOM 811 N N . HIS A 1 107 ? -21.166 -5.259 60.191 1.00 40.81 107 HIS A N 1
ATOM 812 C CA . HIS A 1 107 ? -20.364 -5.332 61.424 1.00 40.81 107 HIS A CA 1
ATOM 813 C C . HIS A 1 107 ? -18.865 -4.955 61.430 1.00 40.81 107 HIS A C 1
ATOM 815 O O . HIS A 1 107 ? -18.012 -5.663 60.916 1.00 40.81 107 HIS A O 1
ATOM 821 N N . VAL A 1 108 ? -18.592 -3.856 62.153 1.00 46.16 108 VAL A N 1
ATOM 822 C CA . VAL A 1 108 ? -17.696 -3.749 63.328 1.00 46.16 108 VAL A CA 1
ATOM 823 C C . VAL A 1 108 ? -16.518 -4.734 63.394 1.00 46.16 108 VAL A C 1
ATOM 825 O O . VAL A 1 108 ? -16.719 -5.928 63.615 1.00 46.16 108 VAL A O 1
ATOM 828 N N . GLY A 1 109 ? -15.301 -4.179 63.368 1.00 37.31 109 GLY A N 1
ATOM 829 C CA . GLY A 1 109 ? -14.049 -4.849 63.724 1.00 37.31 109 GLY A CA 1
ATOM 830 C C . GLY A 1 109 ? -12.837 -4.037 63.313 1.00 37.31 109 GLY A C 1
ATOM 831 O O . GLY A 1 109 ? -12.270 -4.374 62.256 1.00 37.31 109 GLY A O 1
#

pLDDT: mean 80.2, std 20.44, range [37.31, 98.25]

Sequence (109 aa):
MLAEFIRELIVEGTHEGLAAARARGQRLGRPPAMTAEQIRHARDLLTRPENTVSSIARLLGVSRSTIYKYVPDLATGRAAVEPPTARAELEAEADFAVQALFGGWCHVG